Protein AF-A0A843CB98-F1 (afdb_monomer)

Secondary structure (DSSP, 8-state):
-HHHHHHHHTTT----EEEE-SS-EEEE--GGGHHHHHHHHHHHHHHHHHHT-

Solvent-accessible surface area (backbone atoms only — not comparable to full-atom values): 3283 Å² total; per-residue (Å²): 113,70,69,60,55,52,42,33,47,77,68,74,48,68,73,76,45,75,52,71,61,99,90,48,74,48,78,41,55,59,77,91,46,48,68,60,44,50,54,33,51,52,53,53,50,52,52,54,54,60,76,76,107

Sequence (53 aa):
MQAFYNAVSRRHINIEETMSCYTETIIILAMEDVSKAFAALTDLITEARRKTA

Structure (mmCIF, N/CA/C/O backbone):
data_AF-A0A843CB98-F1
#
_entry.id   AF-A0A843CB98-F1
#
loop_
_atom_site.group_PDB
_atom_site.id
_atom_site.type_symbol
_atom_site.label_atom_id
_atom_site.label_alt_id
_atom_site.label_comp_id
_atom_site.label_asym_id
_atom_site.label_entity_id
_atom_site.label_seq_id
_atom_site.pdbx_PDB_ins_code
_atom_site.Cartn_x
_atom_site.Cartn_y
_atom_site.Cartn_z
_atom_site.occupancy
_atom_site.B_iso_or_equiv
_atom_site.auth_seq_id
_atom_site.auth_comp_id
_atom_site.auth_asym_id
_atom_site.auth_atom_id
_atom_site.pdbx_PDB_model_num
ATOM 1 N N . MET A 1 1 ? 2.025 1.944 10.777 1.00 67.50 1 MET A N 1
ATOM 2 C CA . MET A 1 1 ? 2.901 1.756 9.600 1.00 67.50 1 MET A CA 1
ATOM 3 C C . MET A 1 1 ? 2.923 0.300 9.110 1.00 67.50 1 MET A C 1
ATOM 5 O O . MET A 1 1 ? 2.510 0.070 7.984 1.00 67.50 1 MET A O 1
ATOM 9 N N . GLN A 1 2 ? 3.269 -0.690 9.951 1.00 84.56 2 GLN A N 1
ATOM 10 C CA . GLN A 1 2 ? 3.368 -2.117 9.563 1.00 84.56 2 GLN A CA 1
ATOM 11 C C . GLN A 1 2 ? 2.161 -2.679 8.784 1.00 84.56 2 GLN A C 1
ATOM 13 O O . GLN A 1 2 ? 2.330 -3.439 7.834 1.00 84.56 2 GLN A O 1
ATOM 18 N N . ALA A 1 3 ? 0.935 -2.301 9.162 1.00 91.00 3 ALA A N 1
ATOM 19 C CA . ALA A 1 3 ? -0.277 -2.782 8.497 1.00 91.00 3 ALA A CA 1
ATOM 20 C C . ALA A 1 3 ? -0.347 -2.390 7.008 1.00 91.00 3 ALA A C 1
ATOM 22 O O . ALA A 1 3 ? -0.808 -3.193 6.198 1.00 91.00 3 ALA A O 1
ATOM 23 N N . PHE A 1 4 ? 0.149 -1.200 6.651 1.00 92.44 4 PHE A N 1
ATOM 24 C CA . PHE A 1 4 ? 0.166 -0.708 5.273 1.00 92.44 4 PHE A CA 1
ATOM 25 C C . PHE A 1 4 ? 1.179 -1.488 4.425 1.00 92.44 4 PHE A C 1
ATOM 27 O O . PHE A 1 4 ? 0.802 -2.011 3.379 1.00 92.44 4 PHE A O 1
ATOM 34 N N . TYR A 1 5 ? 2.409 -1.695 4.915 1.00 93.19 5 TYR A N 1
ATOM 35 C CA . TYR A 1 5 ? 3.400 -2.530 4.218 1.00 93.19 5 TYR A CA 1
ATOM 36 C C . TYR A 1 5 ? 2.910 -3.959 4.017 1.00 93.19 5 TYR A C 1
ATOM 38 O O . TYR A 1 5 ? 3.016 -4.503 2.922 1.00 93.19 5 TYR A O 1
ATOM 46 N N . ASN A 1 6 ? 2.297 -4.553 5.043 1.00 94.50 6 ASN A N 1
ATOM 47 C CA . ASN A 1 6 ? 1.752 -5.902 4.937 1.00 94.50 6 ASN A CA 1
ATOM 48 C C . ASN A 1 6 ? 0.610 -5.979 3.911 1.00 94.50 6 ASN A C 1
ATOM 50 O O . ASN A 1 6 ? 0.470 -6.989 3.227 1.00 94.50 6 ASN A O 1
ATOM 54 N N . ALA A 1 7 ? -0.227 -4.944 3.795 1.00 95.06 7 ALA A N 1
ATOM 55 C CA . ALA A 1 7 ? -1.310 -4.923 2.813 1.00 95.06 7 ALA A CA 1
ATOM 56 C C . ALA A 1 7 ? -0.797 -4.874 1.366 1.00 95.06 7 ALA A C 1
ATOM 58 O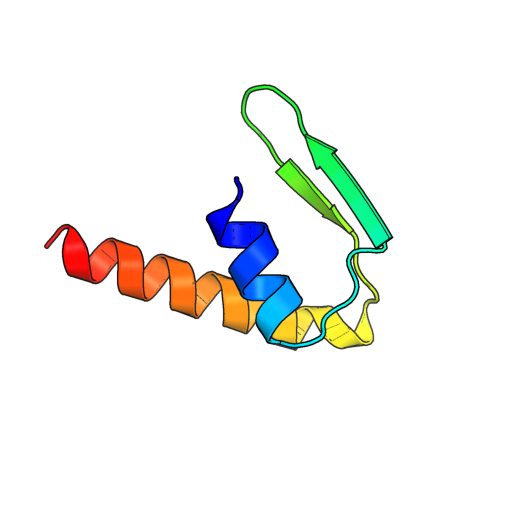 O . ALA A 1 7 ? -1.386 -5.532 0.507 1.00 95.06 7 ALA A O 1
ATOM 59 N N . VAL A 1 8 ? 0.299 -4.152 1.127 1.00 94.81 8 VAL A N 1
ATOM 60 C CA . VAL A 1 8 ? 0.971 -4.058 -0.178 1.00 94.81 8 VAL A CA 1
ATOM 61 C C . VAL A 1 8 ? 1.749 -5.345 -0.482 1.00 94.81 8 VAL A C 1
ATOM 63 O O . VAL A 1 8 ? 1.507 -5.994 -1.497 1.00 94.81 8 VAL A O 1
ATOM 66 N N . SER A 1 9 ? 2.598 -5.793 0.448 1.00 91.62 9 SER A N 1
ATOM 67 C CA . SER A 1 9 ? 3.453 -6.976 0.286 1.00 91.62 9 SER A CA 1
ATOM 68 C C . SER A 1 9 ? 2.660 -8.271 0.068 1.00 91.62 9 SER A C 1
ATOM 70 O O . SER A 1 9 ? 3.022 -9.076 -0.787 1.00 91.62 9 SER A O 1
ATOM 72 N N . ARG A 1 10 ? 1.515 -8.456 0.748 1.00 93.75 10 ARG A N 1
ATOM 73 C CA . ARG A 1 10 ? 0.6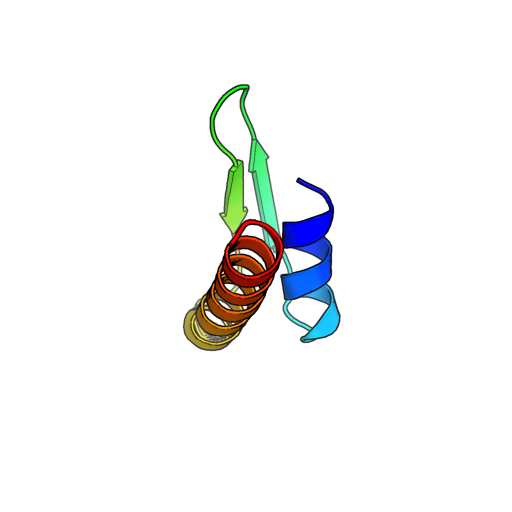39 -9.631 0.543 1.00 93.75 10 ARG A CA 1
ATOM 74 C C . ARG A 1 10 ? 0.050 -9.737 -0.864 1.00 93.75 10 ARG A C 1
ATOM 76 O O . ARG A 1 10 ? -0.455 -10.794 -1.220 1.00 93.75 10 ARG A O 1
ATOM 83 N N . ARG A 1 11 ? 0.082 -8.658 -1.646 1.00 93.88 11 ARG A N 1
ATOM 84 C CA . ARG A 1 11 ? -0.344 -8.644 -3.051 1.00 93.88 11 ARG A CA 1
ATOM 85 C C . ARG A 1 11 ? 0.825 -8.759 -4.026 1.00 93.88 11 ARG A C 1
ATOM 87 O O . ARG A 1 11 ? 0.626 -8.542 -5.215 1.00 93.88 11 ARG A O 1
ATOM 94 N N . HIS A 1 12 ? 2.010 -9.122 -3.531 1.00 94.50 12 HIS A N 1
ATOM 95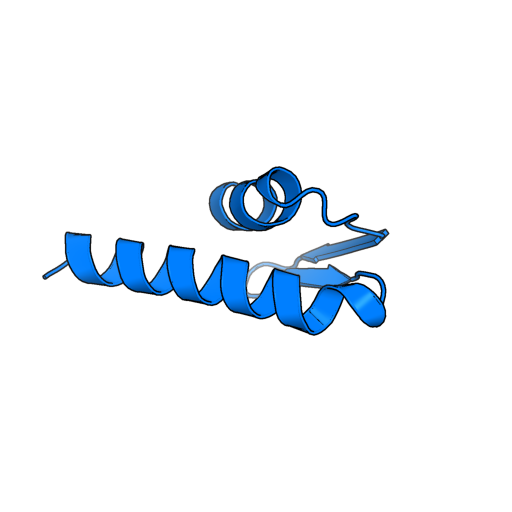 C CA . HIS A 1 12 ? 3.238 -9.255 -4.317 1.00 94.50 12 HIS A CA 1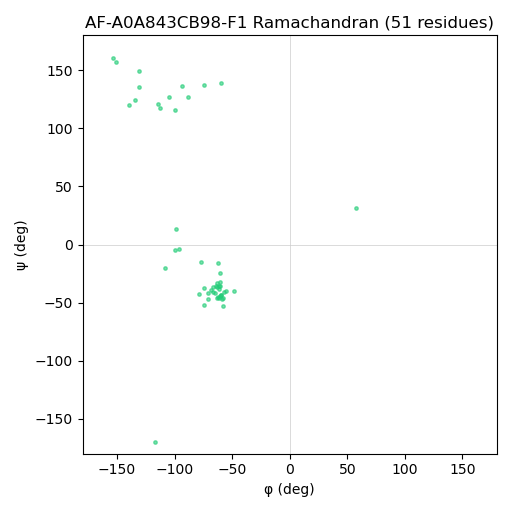
ATOM 96 C C . HIS A 1 12 ? 3.631 -7.966 -5.049 1.00 94.50 12 HIS A C 1
ATOM 98 O O . HIS A 1 12 ? 4.223 -8.016 -6.120 1.00 94.50 12 HIS A O 1
ATOM 104 N N . ILE A 1 13 ? 3.297 -6.816 -4.461 1.00 96.62 13 ILE A N 1
ATOM 105 C CA . ILE A 1 13 ? 3.700 -5.510 -4.976 1.00 96.62 13 ILE A CA 1
ATOM 106 C C . ILE A 1 13 ? 5.054 -5.171 -4.369 1.00 96.62 13 ILE A C 1
ATOM 108 O O . ILE A 1 13 ? 5.221 -5.218 -3.144 1.00 96.62 13 ILE A O 1
ATOM 112 N N . ASN A 1 14 ? 6.009 -4.837 -5.230 1.00 96.12 14 ASN A N 1
ATOM 113 C CA . ASN A 1 14 ? 7.325 -4.409 -4.798 1.00 96.12 14 ASN A CA 1
ATOM 114 C C . ASN A 1 14 ? 7.270 -2.978 -4.245 1.00 96.12 14 ASN A C 1
ATOM 116 O O . ASN A 1 14 ? 6.633 -2.103 -4.829 1.00 96.12 14 ASN A O 1
ATOM 120 N N . ILE A 1 15 ? 7.953 -2.745 -3.126 1.00 94.94 15 ILE A N 1
ATOM 121 C CA . ILE A 1 15 ? 8.190 -1.400 -2.598 1.00 94.94 15 ILE A CA 1
ATOM 122 C C . ILE A 1 15 ? 9.602 -1.020 -3.024 1.00 94.94 15 ILE A C 1
ATOM 124 O O . ILE A 1 15 ? 10.562 -1.667 -2.612 1.00 94.94 15 ILE A O 1
ATOM 128 N N . GLU A 1 16 ? 9.716 0.001 -3.861 1.00 96.88 16 GLU A N 1
ATOM 129 C CA . GLU A 1 16 ? 11.003 0.488 -4.363 1.00 96.88 16 GLU A CA 1
ATOM 130 C C . GLU A 1 16 ? 11.694 1.355 -3.318 1.00 96.88 16 GLU A C 1
ATOM 132 O O . GLU A 1 16 ? 12.886 1.205 -3.059 1.00 96.88 16 GLU A O 1
ATOM 137 N N . GLU A 1 17 ? 10.922 2.226 -2.671 1.00 95.56 17 GLU A N 1
ATOM 138 C CA . GLU A 1 17 ? 11.421 3.116 -1.636 1.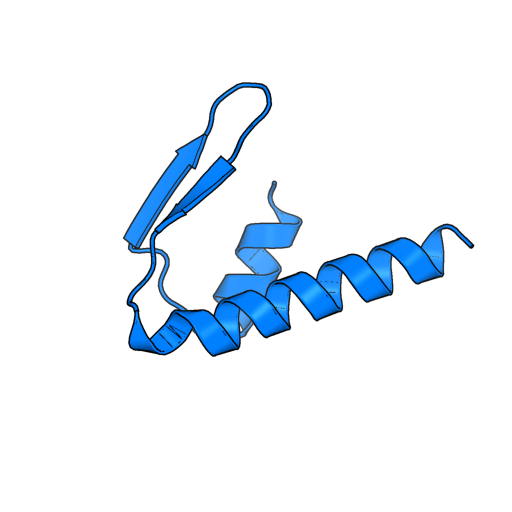00 95.56 17 GLU A CA 1
ATOM 139 C C . GLU A 1 17 ? 10.319 3.438 -0.628 1.00 95.56 17 GLU A C 1
ATOM 141 O O . GLU A 1 17 ? 9.117 3.342 -0.889 1.00 95.56 17 GLU A O 1
ATOM 146 N N . THR A 1 18 ? 10.736 3.819 0.570 1.00 94.00 18 THR A N 1
ATOM 147 C CA . THR A 1 18 ? 9.855 4.333 1.606 1.00 94.00 18 THR A CA 1
ATOM 148 C C . THR A 1 18 ? 10.487 5.574 2.209 1.00 94.00 18 THR A C 1
ATOM 150 O O . THR A 1 18 ? 11.591 5.512 2.744 1.00 94.00 18 THR A O 1
ATOM 153 N N . MET A 1 19 ? 9.748 6.679 2.192 1.00 93.81 19 MET A N 1
ATOM 154 C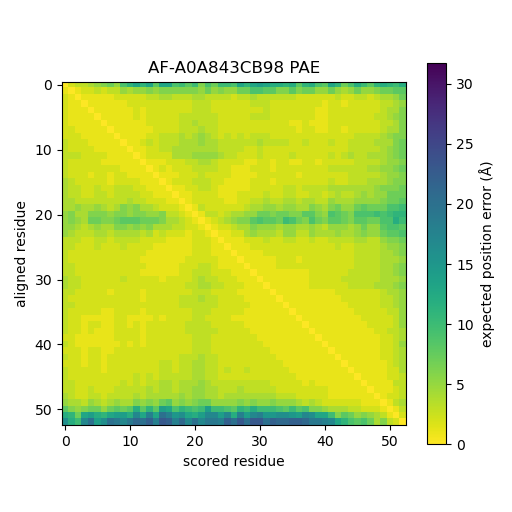 CA . MET A 1 19 ? 10.124 7.909 2.880 1.00 93.81 19 MET A CA 1
ATOM 155 C C . MET A 1 19 ? 9.115 8.169 3.990 1.00 93.81 19 MET A C 1
ATOM 157 O O . MET A 1 19 ? 7.924 8.300 3.725 1.00 93.81 19 MET A O 1
ATOM 161 N N . SER A 1 20 ? 9.560 8.250 5.240 1.00 91.38 20 SER A N 1
ATOM 162 C CA . SER A 1 20 ? 8.662 8.524 6.363 1.00 91.38 20 SER A CA 1
ATOM 163 C C . SER A 1 20 ? 9.192 9.631 7.255 1.00 91.38 20 SER A C 1
ATOM 165 O O . SER A 1 20 ? 10.363 9.617 7.634 1.00 91.38 20 SER A O 1
ATOM 167 N N . CYS A 1 21 ? 8.306 10.539 7.644 1.00 90.50 21 CYS A N 1
ATOM 168 C CA . CYS A 1 21 ? 8.525 11.510 8.706 1.00 90.50 21 CYS A CA 1
ATOM 169 C C . CYS A 1 21 ? 7.511 11.260 9.837 1.00 90.50 21 CYS A C 1
ATOM 171 O O . CYS A 1 21 ? 6.827 10.238 9.863 1.00 90.50 21 CYS A O 1
ATOM 173 N N . TYR A 1 22 ? 7.421 12.177 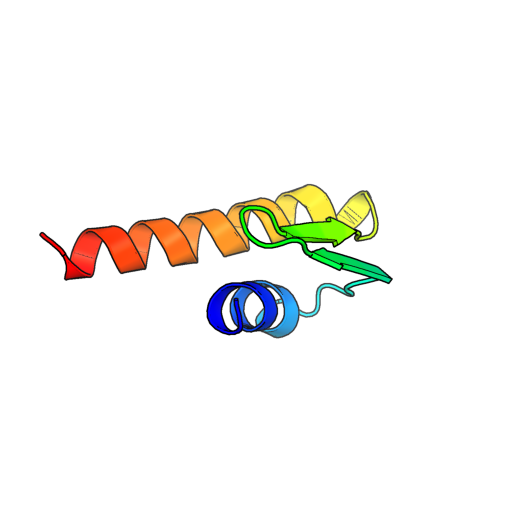10.801 1.00 89.44 22 TYR A N 1
ATOM 174 C CA . TYR A 1 22 ? 6.545 12.011 11.964 1.00 89.44 22 TYR A CA 1
ATOM 175 C C . TYR A 1 22 ? 5.054 11.876 11.596 1.00 89.44 22 TYR A C 1
ATOM 177 O O . TYR A 1 22 ? 4.328 11.123 12.240 1.00 89.44 22 TYR A O 1
ATOM 185 N N . THR A 1 23 ? 4.598 12.580 10.558 1.00 91.88 23 THR A N 1
ATOM 186 C CA . THR A 1 23 ? 3.180 12.641 10.164 1.00 91.88 23 THR A CA 1
ATOM 187 C C . THR A 1 23 ? 2.864 11.891 8.877 1.00 91.88 23 THR A C 1
ATOM 189 O O . THR A 1 23 ? 1.705 11.559 8.638 1.00 91.88 23 THR A O 1
ATOM 192 N N . GLU A 1 24 ? 3.866 11.626 8.041 1.00 90.88 24 GLU A N 1
ATOM 193 C CA . GLU A 1 24 ? 3.663 11.165 6.670 1.00 90.88 24 GLU A CA 1
ATOM 194 C C . GLU A 1 24 ? 4.528 9.948 6.359 1.00 90.88 24 GLU A C 1
ATOM 196 O O . GLU A 1 24 ? 5.622 9.752 6.890 1.00 90.88 24 GLU A O 1
ATOM 201 N N . THR A 1 25 ? 4.018 9.096 5.479 1.00 91.50 25 THR A N 1
ATOM 202 C CA . THR A 1 25 ? 4.754 7.964 4.921 1.00 91.50 25 THR A CA 1
ATOM 203 C C . THR A 1 25 ? 4.408 7.863 3.448 1.00 91.50 25 THR A C 1
ATOM 205 O O . THR A 1 25 ? 3.245 7.687 3.090 1.00 91.50 25 THR A O 1
ATOM 208 N N . ILE A 1 26 ? 5.427 7.984 2.610 1.00 94.25 26 ILE A N 1
ATOM 209 C CA . ILE A 1 26 ? 5.370 7.878 1.160 1.00 94.25 26 ILE A CA 1
ATOM 210 C C . ILE A 1 26 ? 5.966 6.521 0.794 1.00 94.25 26 ILE A C 1
ATOM 212 O O . ILE A 1 26 ? 7.073 6.191 1.218 1.00 94.25 26 ILE A O 1
ATOM 216 N N . ILE A 1 27 ? 5.218 5.731 0.027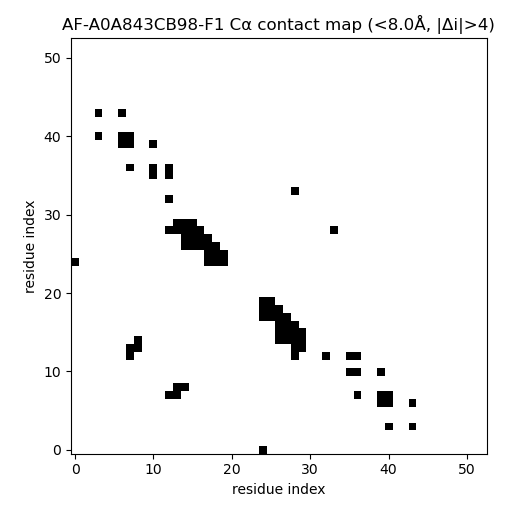 1.00 94.50 27 ILE A N 1
ATOM 217 C CA . ILE A 1 27 ? 5.643 4.425 -0.481 1.00 94.50 27 ILE A CA 1
ATOM 218 C C . ILE A 1 27 ? 5.785 4.569 -1.993 1.00 94.50 27 ILE A C 1
ATOM 220 O O . ILE A 1 27 ? 4.801 4.863 -2.670 1.00 94.50 27 ILE A O 1
ATOM 224 N N . ILE A 1 28 ? 6.999 4.381 -2.499 1.00 96.19 28 ILE A N 1
ATOM 225 C CA . ILE A 1 28 ? 7.306 4.413 -3.930 1.00 96.19 28 ILE A CA 1
ATOM 226 C C . ILE A 1 28 ? 7.247 2.982 -4.468 1.00 96.19 28 ILE A C 1
ATOM 228 O O . ILE A 1 28 ? 7.706 2.039 -3.819 1.00 96.19 28 ILE A O 1
ATOM 232 N N . LEU A 1 29 ? 6.624 2.821 -5.630 1.00 97.06 29 LEU A N 1
ATOM 233 C CA . LEU A 1 29 ? 6.373 1.551 -6.301 1.00 97.06 29 LEU A CA 1
ATOM 234 C C . LEU A 1 29 ? 6.253 1.780 -7.808 1.00 97.06 29 LEU A C 1
ATOM 236 O O . LEU A 1 29 ? 5.956 2.895 -8.245 1.00 97.06 29 LEU A O 1
ATOM 240 N N . ALA A 1 30 ? 6.428 0.709 -8.578 1.00 97.50 30 ALA A N 1
ATOM 241 C CA . ALA A 1 30 ? 6.314 0.748 -10.026 1.00 97.50 30 ALA A CA 1
ATOM 242 C C . ALA A 1 30 ? 4.911 1.209 -10.459 1.00 97.50 30 ALA A C 1
ATOM 244 O O . ALA A 1 30 ? 3.891 0.801 -9.890 1.00 97.50 30 ALA A O 1
ATOM 245 N N . MET A 1 31 ? 4.843 2.058 -11.487 1.00 97.06 31 MET A N 1
ATOM 246 C CA . MET A 1 31 ? 3.581 2.670 -11.917 1.00 97.06 31 MET A CA 1
ATOM 247 C C . MET A 1 31 ? 2.539 1.631 -12.349 1.00 97.06 31 MET A C 1
ATOM 249 O O . MET A 1 31 ? 1.345 1.836 -12.121 1.00 97.06 31 MET A O 1
ATOM 253 N N . GLU A 1 32 ? 2.963 0.494 -12.912 1.00 97.56 32 GLU A N 1
ATOM 254 C CA . GLU A 1 32 ? 2.071 -0.617 -13.261 1.00 97.56 32 GLU A CA 1
ATOM 255 C C . GLU A 1 32 ? 1.320 -1.219 -12.061 1.00 97.56 32 GLU A C 1
ATOM 257 O O . GLU A 1 32 ? 0.233 -1.780 -12.225 1.00 97.56 32 GLU A O 1
ATOM 262 N N . ASP A 1 33 ? 1.851 -1.076 -10.846 1.00 97.75 33 ASP A N 1
ATOM 263 C CA . ASP A 1 33 ? 1.264 -1.633 -9.630 1.00 97.75 33 ASP A CA 1
ATOM 264 C C . ASP A 1 33 ? 0.403 -0.627 -8.857 1.00 97.75 33 ASP A C 1
ATOM 266 O O . ASP A 1 33 ? -0.277 -1.015 -7.900 1.00 97.75 33 ASP A O 1
ATOM 270 N N . VAL A 1 34 ? 0.333 0.639 -9.295 1.00 96.25 34 VAL A N 1
ATOM 271 C CA . VAL A 1 34 ? -0.367 1.709 -8.563 1.00 96.25 34 VAL A CA 1
ATOM 272 C C . VAL A 1 34 ? -1.837 1.376 -8.304 1.00 96.25 34 VAL A C 1
ATOM 274 O O . VAL A 1 34 ? -2.341 1.574 -7.199 1.00 96.25 34 VAL A O 1
ATOM 277 N N . SER A 1 35 ? -2.519 0.782 -9.287 1.00 97.06 35 SER A N 1
ATOM 278 C CA . SER A 1 35 ? -3.936 0.418 -9.159 1.00 97.06 35 SER A CA 1
ATOM 279 C C . SER A 1 35 ? -4.143 -0.711 -8.146 1.00 97.06 35 SER A C 1
ATOM 281 O O . SER A 1 35 ? -5.088 -0.680 -7.356 1.00 97.06 35 SER A O 1
ATOM 283 N N . LYS A 1 36 ? -3.235 -1.697 -8.123 1.00 97.38 36 LYS A N 1
ATOM 284 C CA . LYS A 1 36 ? -3.291 -2.820 -7.178 1.00 97.38 36 LYS A CA 1
ATOM 285 C C . LYS A 1 36 ? -2.967 -2.355 -5.761 1.00 97.38 36 LYS A C 1
ATOM 287 O O . LYS A 1 36 ? -3.640 -2.769 -4.818 1.00 97.38 36 LYS A O 1
ATOM 292 N N . ALA A 1 37 ? -1.963 -1.490 -5.616 1.00 97.19 37 ALA A N 1
ATOM 293 C CA . ALA A 1 37 ? -1.560 -0.917 -4.337 1.00 97.19 37 ALA A CA 1
ATOM 294 C C . ALA A 1 37 ? -2.685 -0.061 -3.754 1.00 97.19 37 ALA A C 1
ATOM 296 O O . ALA A 1 37 ? -3.048 -0.229 -2.591 1.00 97.19 37 ALA A O 1
ATOM 297 N N . PHE A 1 38 ? -3.297 0.790 -4.578 1.00 97.00 38 PHE A N 1
ATOM 298 C CA . PHE A 1 38 ? -4.427 1.612 -4.166 1.00 97.00 38 PHE A CA 1
ATOM 299 C C . PHE A 1 38 ? -5.584 0.754 -3.644 1.00 97.00 38 PHE A C 1
ATOM 301 O O . PHE A 1 38 ? -5.984 0.915 -2.492 1.00 97.00 38 PHE A O 1
ATOM 308 N N . ALA A 1 39 ? -6.038 -0.234 -4.426 1.00 97.75 39 ALA A N 1
ATOM 309 C CA . ALA A 1 39 ? -7.085 -1.162 -3.996 1.00 97.75 39 ALA A CA 1
ATOM 310 C C . ALA A 1 39 ? -6.724 -1.872 -2.679 1.00 97.75 39 ALA A C 1
ATOM 312 O O . ALA A 1 39 ? -7.558 -2.014 -1.784 1.00 97.75 39 ALA A O 1
ATOM 313 N N . ALA A 1 40 ? -5.455 -2.261 -2.515 1.00 97.00 40 ALA A N 1
ATOM 314 C CA 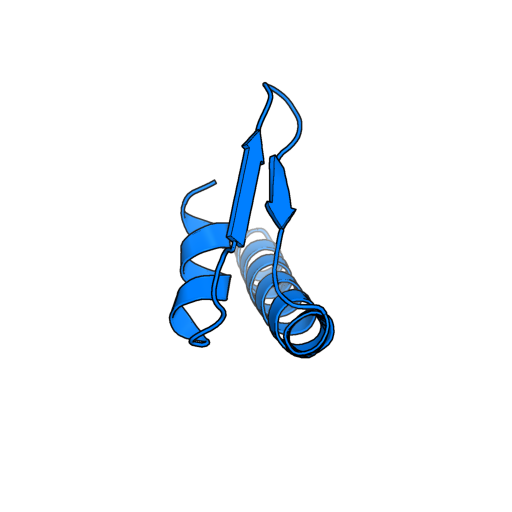. ALA A 1 40 ? -4.985 -2.931 -1.314 1.00 97.00 40 ALA A CA 1
ATOM 315 C C . ALA A 1 40 ? -5.147 -2.113 -0.039 1.00 97.00 40 ALA A C 1
ATOM 317 O O . ALA A 1 40 ? -5.558 -2.637 1.003 1.00 97.00 40 ALA A O 1
ATOM 318 N N . LEU A 1 41 ? -4.786 -0.839 -0.133 1.00 96.38 41 LEU A N 1
ATOM 319 C CA . LEU A 1 41 ? -4.864 0.098 0.970 1.00 96.38 41 LEU A CA 1
ATOM 320 C C . LEU A 1 41 ? -6.314 0.509 1.232 1.00 96.38 41 LEU A C 1
ATOM 322 O O . LEU A 1 41 ? -6.710 0.598 2.394 1.00 96.38 41 LEU A O 1
ATOM 326 N N . THR A 1 42 ? -7.125 0.681 0.185 1.00 96.94 42 THR A N 1
ATOM 327 C CA . THR A 1 42 ? -8.563 0.948 0.311 1.00 96.94 42 THR A CA 1
ATOM 328 C C . THR A 1 42 ? -9.277 -0.161 1.081 1.00 96.94 42 THR A C 1
ATOM 330 O O . THR A 1 42 ? -10.025 0.142 2.014 1.00 96.94 42 THR A O 1
ATOM 333 N N . ASP A 1 43 ? -9.009 -1.431 0.767 1.00 96.00 43 ASP A N 1
ATOM 334 C CA . ASP A 1 43 ? -9.595 -2.569 1.486 1.00 96.00 43 ASP A CA 1
ATOM 335 C C . ASP A 1 43 ? -9.192 -2.576 2.962 1.00 96.00 43 ASP A C 1
ATOM 337 O O . ASP A 1 43 ? -10.040 -2.733 3.843 1.00 96.00 43 ASP A O 1
ATOM 341 N N . LEU A 1 44 ? -7.900 -2.360 3.242 1.00 95.69 44 LEU A N 1
ATOM 342 C CA . LEU A 1 44 ? -7.377 -2.300 4.607 1.00 95.69 44 LEU A CA 1
ATOM 343 C C . LEU A 1 44 ? -8.070 -1.198 5.422 1.00 95.69 44 LEU A C 1
ATOM 345 O O . LEU A 1 44 ? -8.486 -1.439 6.555 1.00 95.69 44 LEU A O 1
ATOM 349 N N . ILE A 1 45 ? -8.196 0.003 4.853 1.00 95.00 45 ILE A N 1
ATOM 350 C CA . ILE A 1 45 ? -8.822 1.155 5.515 1.00 95.00 45 ILE A CA 1
ATOM 351 C C . ILE A 1 45 ? -10.316 0.911 5.723 1.00 95.00 45 ILE A C 1
ATOM 353 O O . ILE A 1 45 ? -10.850 1.231 6.784 1.00 95.00 45 ILE A O 1
ATOM 357 N N . THR A 1 46 ? -10.991 0.334 4.732 1.00 96.69 46 THR A N 1
ATOM 358 C CA . THR A 1 46 ? -12.422 0.023 4.811 1.00 96.69 46 THR A CA 1
ATOM 359 C C . THR A 1 46 ? -12.694 -0.975 5.928 1.00 96.69 46 THR A C 1
ATOM 361 O O . THR A 1 46 ? -13.586 -0.762 6.746 1.00 96.69 46 THR A O 1
ATOM 364 N N . GLU A 1 47 ? -11.883 -2.028 6.020 1.00 94.62 47 GLU A N 1
ATOM 365 C CA . GLU A 1 47 ? -11.987 -3.013 7.093 1.00 94.62 47 GLU A CA 1
ATOM 366 C C . GLU A 1 47 ? -11.683 -2.410 8.465 1.00 94.62 47 GLU A C 1
ATOM 368 O O . GLU A 1 47 ? -12.400 -2.673 9.428 1.00 94.62 47 GLU A O 1
ATOM 373 N N . ALA A 1 48 ? -10.656 -1.562 8.562 1.00 94.06 48 ALA A N 1
ATOM 374 C CA . ALA A 1 48 ? -10.348 -0.869 9.806 1.00 94.06 48 ALA A CA 1
ATOM 375 C C . ALA A 1 48 ? -11.526 0.000 10.269 1.00 94.06 48 ALA A C 1
ATOM 377 O O . ALA A 1 48 ? -11.892 -0.058 11.435 1.00 94.06 48 ALA A O 1
ATOM 378 N N . ARG A 1 49 ? -12.163 0.742 9.353 1.00 95.19 49 ARG A N 1
ATOM 379 C CA . ARG A 1 49 ? -13.342 1.571 9.657 1.00 95.19 49 ARG A CA 1
ATOM 380 C C . ARG A 1 49 ? -14.540 0.747 10.124 1.00 95.19 49 ARG A C 1
ATOM 382 O O . ARG A 1 49 ? -15.248 1.197 11.015 1.00 95.19 49 ARG A O 1
ATOM 389 N N . ARG A 1 50 ? -14.754 -0.450 9.563 1.00 95.06 50 ARG A N 1
ATOM 390 C CA . ARG A 1 50 ? -15.831 -1.357 9.998 1.00 95.06 50 ARG A CA 1
ATOM 391 C C . ARG A 1 50 ? -15.668 -1.838 11.436 1.00 95.06 50 ARG A C 1
ATOM 393 O O . ARG A 1 50 ? -16.666 -2.046 12.101 1.00 95.06 50 ARG A O 1
ATOM 400 N N . LYS A 1 51 ? -14.434 -2.019 11.912 1.00 87.44 51 LYS A N 1
ATOM 401 C CA . LYS A 1 51 ? -14.161 -2.489 13.283 1.00 87.44 51 LYS A CA 1
ATOM 402 C C . LYS A 1 51 ? -14.336 -1.414 14.352 1.00 87.44 51 LYS A C 1
ATOM 404 O O . LYS A 1 51 ? -14.359 -1.744 15.533 1.00 87.44 51 LYS A O 1
ATOM 409 N N . THR A 1 52 ? -14.396 -0.151 13.946 1.00 73.19 52 THR A N 1
ATOM 410 C CA . THR A 1 52 ? -14.578 0.994 14.845 1.00 73.19 52 THR A CA 1
ATOM 411 C C . THR A 1 52 ? -16.027 1.489 14.887 1.00 73.19 52 THR A C 1
ATOM 413 O O . THR A 1 52 ? -16.309 2.413 15.647 1.00 73.19 52 THR A O 1
ATOM 416 N N . ALA A 1 53 ? -16.909 0.921 14.057 1.00 56.59 53 ALA A N 1
ATOM 417 C CA . ALA A 1 53 ? -18.351 1.166 14.051 1.00 56.59 53 ALA A CA 1
ATOM 418 C C . ALA A 1 53 ? -19.067 0.137 14.934 1.00 56.59 53 ALA A C 1
ATOM 420 O O . ALA A 1 53 ? -20.055 0.534 15.587 1.00 56.59 53 ALA A O 1
#

Mean predicted aligned error: 3.23 Å

pLDDT: mean 92.92, std 7.36, range [56.59, 97.75]

Nearest PDB structures (foldseek):
  3ab4-assembly1_B  TM=9.376E-01  e=9.995E-02  Corynebacterium glutamicum
  3ab4-assembly3_L  TM=9.330E-01  e=1.146E-01  Corynebacterium glutamicum
  3ab2-assembly3_L  TM=9.347E-01  e=1.315E-01  Corynebacterium glutamicum
  3ab2-assembly2_F  TM=9.352E-01  e=1.615E-01  Corynebacterium glutamicum
  3ab2-assembly4_P  TM=9.358E-01  e=1.853E-01  Corynebacterium glutamicum

Foldseek 3Di:
DVLLVCLCVVLVFDFPDWDDDPPDIDTDGDPVCVVVSVVSVVVSVVVVVVVVD

Radius of gyration: 11.6 Å; Cα contacts (8 Å, |Δi|>4): 43; chains: 1; bounding box: 30×22×28 Å